Protein 9K5H (pdb70)

Radius of gyration: 11.07 Å; Cα contacts (8 Å, |Δi|>4): 60; chains: 1; bounding box: 26×18×30 Å

Sequence (70 aa):
GPGGTSVEELLEELRKLDPRVEELVRELVRKLREEGDPDKARFVADDALHLLRQGVSPEEIERHLRELLK

Solvent-accessible surface area: 4646 Å² total; per-residue (Å²): 99,146,56,71,79,54,23,90,84,10,0,57,34,0,115,137,94,30,80,184,0,20,125,33,0,99,91,7,2,123,79,4,105,129,112,59,48,80,67,84,0,62,147,7,0,47,35,0,8,96,32,21,146,137,66,37,45,30,101,78,0,64,157,69,0,102,106,109,36,198

Nearest PDB structures (foldseek):
  5iea-assembly1_B  TM=3.871E-01  e=7.107E+00  Macaca mulatta
  4u0q-assembly2_C  TM=3.874E-01  e=8.472E+00  Plasmodium falciparum

Structure (mmCIF, N/CA/C/O backbone):
data_9K5H
#
_entry.id   9K5H
#
_cell.length_a   47.611
_cell.length_b   47.611
_cell.length_c   54.164
_cell.angle_alpha   90.00
_cell.angle_beta   90.00
_cell.angle_gamma   90.00
#
_symmetry.space_group_name_H-M   'P 42 21 2'
#
loop_
_entity.id
_entity.type
_entity.pdbx_description
1 polymer C2-Zn2-HEHE-2
2 non-polymer 'ZINC ION'
3 water water
#
loop_
_atom_site.group_PDB
_atom_site.id
_atom_site.type_symbol
_atom_site.label_atom_id
_atom_site.label_alt_id
_atom_site.label_comp_id
_atom_site.label_asym_id
_atom_site.label_entity_id
_atom_site.label_seq_id
_atom_site.pdbx_PDB_ins_code
_atom_site.Cartn_x
_atom_site.Cartn_y
_atom_site.Cartn_z
_atom_site.occupancy
_atom_site.B_iso_or_equiv
_atom_site.auth_seq_id
_atom_site.auth_comp_id
_atom_site.auth_asym_id
_atom_site.auth_atom_id
_atom_site.pdbx_PDB_model_num
ATOM 1 N N . GLY A 1 20 ? -10.231 -23.923 2.668 1.00 19.51 1 GLY A N 1
ATOM 2 C CA . GLY A 1 20 ? -11.673 -23.901 2.803 1.00 23.10 1 GLY A CA 1
ATOM 3 C C . GLY A 1 20 ? -12.245 -22.838 3.713 1.00 20.82 1 GLY A C 1
ATOM 4 O O . GLY A 1 20 ? -11.610 -22.423 4.689 1.00 27.71 1 GLY A O 1
ATOM 5 N N . PRO A 1 21 ? -13.470 -22.410 3.417 1.00 24.09 2 PRO A N 1
ATOM 6 C CA . PRO A 1 21 ? -14.144 -21.434 4.279 1.00 27.16 2 PRO A CA 1
ATOM 7 C C . PRO A 1 21 ? -14.470 -22.015 5.645 1.00 30.78 2 PRO A C 1
ATOM 8 O O . PRO A 1 21 ? -14.598 -23.226 5.835 1.00 31.92 2 PRO A O 1
ATOM 12 N N . GLY A 1 22 ? -14.627 -21.119 6.600 1.00 32.39 3 GLY A N 1
ATOM 13 C CA . GLY A 1 22 ? -14.970 -21.520 7.941 1.00 34.59 3 GLY A CA 1
ATOM 14 C C . GLY A 1 22 ? -13.749 -21.812 8.787 1.00 29.44 3 GLY A C 1
ATOM 15 O O . GLY A 1 22 ? -12.600 -21.524 8.433 1.00 28.08 3 GLY A O 1
ATOM 16 N N . GLY A 1 23 ? -14.019 -22.422 9.929 1.00 26.23 4 GLY A N 1
ATOM 17 C CA . GLY A 1 23 ? -12.986 -22.656 10.912 1.00 27.44 4 GLY A CA 1
ATOM 18 C C . GLY A 1 23 ? -12.806 -21.448 11.803 1.00 28.19 4 GLY A C 1
ATOM 19 O O . GLY A 1 23 ? -13.542 -20.457 11.734 1.00 28.84 4 GLY A O 1
ATOM 20 N N . THR A 1 24 ? -11.799 -21.541 12.667 1.00 21.08 5 THR A N 1
ATOM 21 C CA . THR A 1 24 ? -11.490 -20.448 13.581 1.00 29.86 5 THR A CA 1
ATOM 22 C C . THR A 1 24 ? -11.233 -19.152 12.820 1.00 24.81 5 THR A C 1
ATOM 23 O O . THR A 1 24 ? -10.646 -19.147 11.733 1.00 22.42 5 THR A O 1
ATOM 27 N N . SER A 1 25 ? -11.670 -18.041 13.404 1.00 25.52 6 SER A N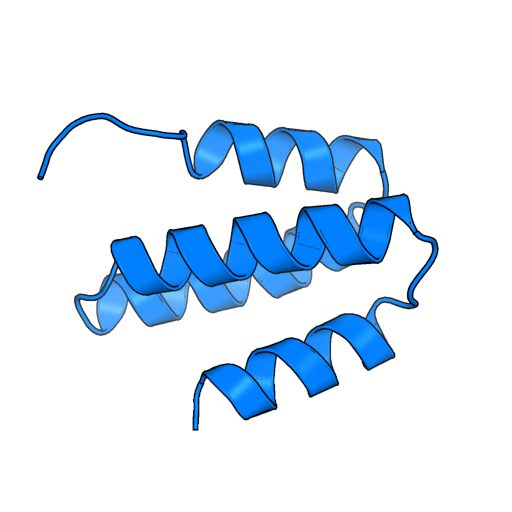 1
ATOM 28 C CA . SER A 1 25 ? -11.470 -16.729 12.803 1.00 24.44 6 SER A CA 1
ATOM 29 C C . SER A 1 25 ? -10.110 -16.150 13.181 1.00 17.62 6 SER A C 1
ATOM 30 O O . SER A 1 25 ? -9.788 -16.045 14.368 1.00 22.04 6 SER A O 1
ATOM 33 N N . VAL A 1 26 ? -9.346 -15.714 12.177 1.00 24.33 7 VAL A N 1
ATOM 34 C CA . VAL A 1 26 ? -8.080 -15.047 12.478 1.00 25.96 7 VAL A CA 1
ATOM 35 C C . VAL A 1 26 ? -8.329 -13.733 13.205 1.00 24.42 7 VAL A C 1
ATOM 36 O O . VAL A 1 26 ? -7.533 -13.321 14.061 1.00 18.17 7 VAL A O 1
ATOM 40 N N . GLU A 1 27 ? -9.434 -13.056 12.887 1.00 24.36 8 GLU A N 1
ATOM 41 C CA . GLU A 1 27 ? -9.749 -11.803 13.554 1.00 19.90 8 GLU A CA 1
ATOM 42 C C . GLU A 1 27 ? -10.074 -12.029 15.016 1.00 18.66 8 GLU A C 1
ATOM 43 O O . GLU A 1 27 ? -9.762 -11.184 15.864 1.00 21.78 8 GLU A O 1
ATOM 49 N N . GLU A 1 28 ? -10.740 -13.145 15.320 1.00 20.10 9 GLU A N 1
ATOM 50 C CA . GLU A 1 28 ? -11.052 -13.488 16.700 1.00 19.49 9 GLU A CA 1
ATOM 51 C C . GLU A 1 28 ? -9.779 -13.765 17.472 1.00 18.35 9 GLU A C 1
ATOM 52 O O . GLU A 1 28 ? -9.622 -13.315 18.610 1.00 18.78 9 GLU A O 1
ATOM 58 N N . LEU A 1 29 ? -8.853 -14.495 16.853 1.00 15.92 10 LEU A N 1
ATOM 59 C CA . LEU A 1 29 ? -7.560 -14.740 17.483 1.00 14.54 10 LEU A CA 1
ATOM 60 C C . LEU A 1 29 ? -6.805 -13.440 17.731 1.00 14.71 10 LEU A C 1
ATOM 61 O O . LEU A 1 29 ? -6.248 -13.224 18.814 1.00 13.66 10 LEU A O 1
ATOM 66 N N . LEU A 1 30 ? -6.762 -12.561 16.730 1.00 15.68 11 LEU A N 1
ATOM 67 C CA . LEU A 1 30 ? -6.083 -11.286 16.913 1.00 13.48 11 LEU A CA 1
ATOM 68 C C . LEU A 1 30 ? -6.742 -10.478 18.013 1.00 17.98 11 LEU A C 1
ATOM 69 O O . LEU A 1 30 ? -6.070 -9.807 18.803 1.00 16.04 11 LEU A O 1
ATOM 74 N N . GLU A 1 31 ? -8.065 -10.549 18.088 1.00 17.75 12 GLU A N 1
ATOM 75 C CA . GLU A 1 31 ? -8.787 -9.878 19.157 1.00 18.72 12 GLU A CA 1
ATOM 76 C C . GLU A 1 31 ? -8.366 -10.391 20.522 1.00 20.83 12 GLU A C 1
ATOM 77 O O . GLU A 1 31 ? -8.129 -9.606 21.449 1.00 18.23 12 GLU A O 1
ATOM 83 N N . GLU A 1 32 ? -8.279 -11.710 20.665 1.00 18.57 13 GLU A N 1
ATOM 84 C CA . GLU A 1 32 ? -7.871 -12.296 21.929 1.00 15.04 13 GLU A CA 1
ATOM 85 C C . GLU A 1 32 ? -6.424 -11.959 22.257 1.00 16.61 13 GLU A C 1
ATOM 86 O O . GLU A 1 32 ? -6.086 -11.782 23.435 1.00 15.94 13 GLU A O 1
ATOM 92 N N . LEU A 1 33 ? -5.551 -11.871 21.247 1.00 14.30 14 LEU A N 1
ATOM 93 C CA . LEU A 1 33 ? -4.179 -11.447 21.515 1.00 11.96 14 LEU A CA 1
ATOM 94 C C . LEU A 1 33 ? -4.152 -10.031 22.059 1.00 15.27 14 LEU A C 1
ATOM 95 O O . LEU A 1 33 ? -3.427 -9.737 23.022 1.00 16.57 14 LEU A O 1
ATOM 100 N N . ARG A 1 34 ? -4.955 -9.147 21.461 1.00 16.69 15 ARG A N 1
ATOM 101 C CA . ARG A 1 34 ? -4.958 -7.747 21.866 1.00 19.19 15 ARG A CA 1
ATOM 102 C C . ARG A 1 34 ? -5.375 -7.604 23.322 1.00 16.46 15 ARG A C 1
ATOM 103 O O . ARG A 1 34 ? -4.838 -6.761 24.042 1.00 17.96 15 ARG A O 1
ATOM 111 N N . LYS A 1 35 ? -6.338 -8.412 23.765 1.00 18.59 16 LYS A N 1
ATOM 112 C CA . LYS A 1 35 ? -6.804 -8.331 25.147 1.00 19.43 16 LYS A CA 1
ATOM 113 C C . LYS A 1 35 ? -5.715 -8.739 26.128 1.00 24.48 16 LYS A C 1
ATOM 114 O O . LYS A 1 35 ? -5.715 -8.289 27.283 1.00 21.66 16 LYS A O 1
ATOM 120 N N . LEU A 1 36 ? -4.780 -9.586 25.701 1.00 17.25 17 LEU A N 1
ATOM 121 C CA . LEU A 1 36 ? -3.746 -10.059 26.612 1.00 18.47 17 LEU A CA 1
ATOM 122 C C . LEU A 1 36 ? -2.466 -9.256 26.521 1.00 22.36 17 LEU A C 1
ATOM 123 O O . LEU A 1 36 ? -1.829 -9.008 27.549 1.00 19.46 17 LEU A O 1
ATOM 128 N N . ASP A 1 37 ? -2.074 -8.851 25.316 1.00 16.84 18 ASP A N 1
ATOM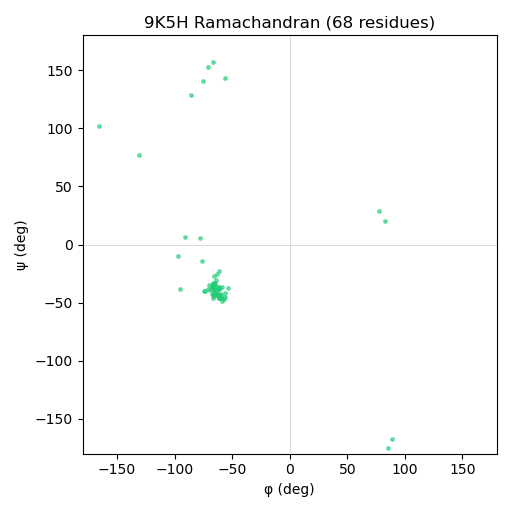 129 C CA . ASP A 1 37 ? -0.866 -8.064 25.104 1.00 15.88 18 ASP A CA 1
ATOM 130 C C . ASP A 1 37 ? -0.858 -7.464 23.704 1.00 19.54 18 ASP A C 1
ATOM 131 O O . ASP A 1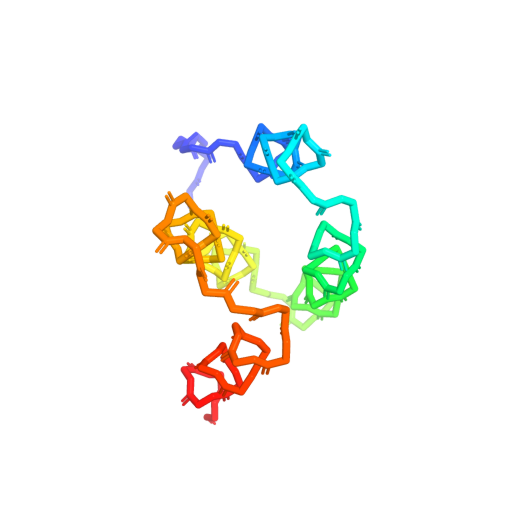 37 ? -0.544 -8.148 22.720 1.00 17.50 18 ASP A O 1
ATOM 136 N N . PRO A 1 38 ? -1.175 -6.176 23.585 1.00 18.60 19 PRO A N 1
ATOM 137 C CA . PRO A 1 38 ? -1.200 -5.545 22.262 1.00 20.88 19 PRO A CA 1
ATOM 138 C C . PRO A 1 38 ? 0.142 -5.565 21.550 1.00 18.00 19 PRO A C 1
ATOM 139 O O . PRO A 1 38 ? 0.169 -5.456 20.325 1.00 19.63 19 PRO A O 1
ATOM 143 N N . ARG A 1 39 ? 1.254 -5.688 22.277 1.00 18.05 20 ARG A N 1
ATOM 144 C CA . ARG A 1 39 ? 2.550 -5.817 21.623 1.00 21.53 20 ARG A CA 1
ATOM 145 C C . ARG A 1 39 ? 2.636 -7.108 20.821 1.00 20.43 20 ARG A C 1
ATOM 146 O O . ARG A 1 39 ? 3.229 -7.134 19.734 1.00 21.18 20 ARG A O 1
ATOM 154 N N . VAL A 1 40 ? 2.065 -8.193 21.348 1.00 18.86 21 VAL A N 1
ATOM 155 C CA . VAL A 1 40 ? 2.053 -9.448 20.601 1.00 19.83 21 VAL A CA 1
ATOM 156 C C . VAL A 1 40 ? 1.045 -9.384 19.465 1.00 17.12 21 VAL A C 1
ATOM 157 O O . VAL A 1 40 ? 1.297 -9.894 18.369 1.00 18.44 21 VAL A O 1
ATOM 161 N N . GLU A 1 41 ? -0.115 -8.777 19.703 1.00 16.43 22 GLU A N 1
ATOM 162 C CA . GLU A 1 41 ? -1.071 -8.594 18.617 1.00 15.57 22 GLU A CA 1
ATOM 163 C C . GLU A 1 41 ? -0.433 -7.840 17.466 1.00 19.29 22 GLU A C 1
ATOM 164 O O . GLU A 1 41 ? -0.627 -8.192 16.299 1.00 18.54 22 GLU A O 1
ATOM 170 N N . GLU A 1 42 ? 0.357 -6.810 17.774 1.00 23.00 23 GLU A N 1
ATOM 171 C CA . GLU A 1 42 ? 0.921 -5.999 16.705 1.00 21.47 23 GLU A CA 1
ATOM 172 C C . GLU A 1 42 ? 1.920 -6.804 15.883 1.00 20.44 23 GLU A C 1
ATOM 173 O O . GLU A 1 42 ? 1.856 -6.804 14.650 1.00 24.14 23 GLU A O 1
ATOM 179 N N . LEU A 1 43 ? 2.826 -7.536 16.545 1.00 17.12 24 LEU A N 1
ATOM 180 C CA . LEU A 1 43 ? 3.805 -8.316 15.793 1.00 19.55 24 LEU A CA 1
ATOM 181 C C . LEU A 1 43 ? 3.140 -9.447 15.014 1.00 18.68 24 LEU A C 1
ATOM 182 O O . LEU A 1 43 ? 3.584 -9.777 13.907 1.00 18.50 24 LEU A O 1
ATOM 187 N N . VAL A 1 44 ? 2.068 -10.030 15.557 1.00 16.61 25 VAL A N 1
ATOM 188 C CA . VAL A 1 44 ? 1.365 -11.091 14.841 1.00 17.28 25 VAL A CA 1
ATOM 189 C C . VAL A 1 44 ? 0.568 -10.524 13.678 1.00 19.70 25 VAL A C 1
ATOM 190 O O . VAL A 1 44 ? 0.534 -11.110 12.588 1.00 16.65 25 VAL A O 1
ATOM 194 N N . ARG A 1 45 ? -0.072 -9.371 13.873 1.00 18.94 26 ARG A N 1
ATOM 195 C CA . ARG A 1 45 ? -0.816 -8.776 12.770 1.00 19.32 26 ARG A CA 1
ATOM 196 C C . ARG A 1 45 ? 0.095 -8.507 11.585 1.00 19.56 26 ARG A C 1
ATOM 197 O O . ARG A 1 45 ? -0.314 -8.678 10.431 1.00 22.36 26 ARG A O 1
ATOM 205 N N . GLU A 1 46 ? 1.339 -8.103 11.846 1.00 22.90 27 GLU A N 1
ATOM 206 C CA . GLU A 1 46 ? 2.272 -7.878 10.744 1.00 23.65 27 GLU A CA 1
ATOM 207 C C . GLU A 1 46 ? 2.600 -9.177 10.022 1.00 25.74 27 GLU A C 1
ATOM 208 O O . GLU A 1 46 ? 2.623 -9.215 8.788 1.00 22.06 27 GLU A O 1
ATOM 214 N N . LEU A 1 47 ? 2.852 -10.251 10.774 1.00 20.75 28 LEU A N 1
ATOM 215 C CA . LEU A 1 47 ? 3.114 -11.543 10.154 1.00 17.37 28 LEU A CA 1
ATOM 216 C C . LEU A 1 47 ? 1.907 -12.030 9.374 1.00 18.45 28 LEU A C 1
ATOM 217 O O . LEU A 1 47 ? 2.053 -12.617 8.289 1.00 17.73 28 LEU A O 1
ATOM 222 N N . VAL A 1 48 ? 0.706 -11.810 9.919 1.00 15.90 29 VAL A N 1
ATOM 223 C CA . VAL A 1 48 ? -0.513 -12.235 9.239 1.00 22.06 29 VAL A CA 1
ATOM 224 C C . VAL A 1 48 ? -0.660 -11.511 7.909 1.00 23.48 29 VAL A C 1
ATOM 225 O O . VAL A 1 48 ? -1.000 -12.119 6.884 1.00 21.47 29 VAL A O 1
ATOM 229 N N . ARG A 1 49 ? -0.390 -10.207 7.900 1.00 22.37 30 ARG A N 1
ATOM 230 C CA . ARG A 1 49 ? -0.499 -9.430 6.668 1.00 23.41 30 ARG A CA 1
ATOM 231 C C . ARG A 1 49 ? 0.467 -9.938 5.602 1.00 26.25 30 ARG A C 1
ATOM 232 O O . ARG A 1 49 ? 0.082 -10.130 4.444 1.00 28.35 30 ARG A O 1
ATOM 240 N N . LYS A 1 50 ? 1.720 -10.201 5.983 1.00 20.68 31 LYS A N 1
ATOM 241 C CA . LYS A 1 50 ? 2.702 -10.721 5.030 1.00 25.51 31 LYS A CA 1
ATOM 242 C C . LYS A 1 50 ? 2.333 -12.121 4.538 1.00 28.17 31 LYS A C 1
ATOM 243 O O . LYS A 1 50 ? 2.477 -12.426 3.348 1.00 23.98 31 LYS A O 1
ATOM 249 N N . LEU A 1 51 ? 1.872 -12.994 5.436 1.00 18.20 32 LEU A N 1
ATOM 250 C CA . LEU A 1 51 ? 1.530 -14.354 5.032 1.00 19.00 32 LEU A CA 1
ATOM 251 C C . LEU A 1 51 ? 0.319 -14.379 4.110 1.00 24.80 32 LEU A C 1
ATOM 252 O O . LEU A 1 51 ? 0.228 -15.224 3.207 1.00 23.79 32 LEU A O 1
ATOM 257 N N . ARG A 1 52 ? -0.644 -13.489 4.338 1.00 19.76 33 ARG A N 1
ATOM 258 C CA . ARG A 1 52 ? -1.762 -13.408 3.405 1.00 25.13 33 ARG A CA 1
ATOM 259 C C . ARG A 1 52 ? -1.288 -12.923 2.041 1.00 26.87 33 ARG A C 1
ATOM 260 O O . ARG A 1 52 ? -1.733 -13.429 1.006 1.00 26.67 33 ARG A O 1
ATOM 268 N N . GLU A 1 53 ? -0.347 -11.976 2.021 1.00 27.19 34 GLU A N 1
ATOM 269 C CA . GLU A 1 53 ? 0.179 -11.495 0.747 1.00 29.11 34 GLU A CA 1
ATOM 270 C C . GLU A 1 53 ? 0.922 -12.588 -0.009 1.00 32.34 34 GLU A C 1
ATOM 271 O O . GLU A 1 53 ? 0.881 -12.623 -1.241 1.00 32.68 34 GLU A O 1
ATOM 277 N N . GLU A 1 54 ? 1.609 -13.480 0.699 1.00 26.66 35 GLU A N 1
ATOM 278 C CA . GLU A 1 54 ? 2.226 -14.639 0.078 1.00 29.06 35 GLU A CA 1
ATOM 279 C C . GLU A 1 54 ? 1.219 -15.740 -0.234 1.00 28.02 35 GLU A C 1
ATOM 280 O O . GLU A 1 54 ? 1.622 -16.836 -0.643 1.00 32.98 35 GLU A O 1
ATOM 286 N N . GLY A 1 55 ? -0.069 -15.483 -0.021 1.00 21.85 36 GLY A N 1
ATOM 287 C CA . GLY A 1 55 ? -1.091 -16.424 -0.416 1.00 25.00 36 GLY A CA 1
ATOM 288 C C . GLY A 1 55 ? -1.272 -17.612 0.498 1.00 22.83 36 GLY A C 1
ATOM 289 O O . GLY A 1 55 ? -1.699 -18.671 0.035 1.00 19.44 36 GLY A O 1
ATOM 290 N N . ASP A 1 56 ? -0.981 -17.477 1.794 1.00 18.56 37 ASP A N 1
ATOM 291 C CA . ASP A 1 56 ? -1.267 -18.547 2.758 1.00 16.82 37 ASP A CA 1
ATOM 292 C C . ASP A 1 56 ? -2.004 -18.027 3.994 1.00 18.13 37 ASP A C 1
ATOM 293 O O . ASP A 1 56 ? -1.427 -17.911 5.087 1.00 17.73 37 ASP A O 1
ATOM 298 N N . PRO A 1 57 ? -3.311 -17.776 3.868 1.00 18.64 38 PRO A N 1
ATOM 299 C CA . PRO A 1 57 ? -4.098 -17.352 5.035 1.00 16.03 38 PRO A CA 1
ATOM 300 C C . PRO A 1 57 ? -4.173 -18.410 6.124 1.00 14.14 38 PRO A C 1
ATOM 301 O O . PRO A 1 57 ? -4.258 -18.061 7.312 1.00 15.97 38 PRO A O 1
ATOM 305 N N . ASP A 1 58 ? -4.135 -19.691 5.760 1.00 14.10 39 ASP A N 1
ATOM 306 C CA . ASP A 1 58 ? -4.174 -20.743 6.775 1.00 14.54 39 ASP A CA 1
ATOM 307 C C . ASP A 1 58 ? -2.915 -20.709 7.621 1.00 13.30 39 ASP A C 1
ATOM 308 O O . ASP A 1 58 ? -2.972 -20.938 8.837 1.00 12.68 39 ASP A O 1
ATOM 313 N N . LYS A 1 59 ? -1.770 -20.438 6.986 1.00 11.07 40 LYS A N 1
ATOM 314 C CA . LYS A 1 59 ? -0.523 -20.274 7.721 1.00 14.12 40 LYS A CA 1
ATOM 315 C C . LYS A 1 59 ? -0.617 -19.090 8.669 1.00 15.20 40 LYS A C 1
ATOM 316 O O . LYS A 1 59 ? -0.168 -19.165 9.819 1.00 13.46 40 LYS A O 1
ATOM 322 N N . ALA A 1 60 ? -1.200 -17.985 8.196 1.00 13.25 41 ALA A N 1
ATOM 323 C CA . ALA A 1 60 ? -1.460 -16.832 9.053 1.00 12.52 41 ALA A CA 1
ATOM 324 C C . ALA A 1 60 ? -2.300 -17.216 10.269 1.00 12.14 41 ALA A C 1
ATOM 325 O O . ALA A 1 60 ? -2.007 -16.811 11.404 1.00 10.93 41 ALA A O 1
ATOM 327 N N . ARG A 1 61 ? -3.352 -17.999 10.051 1.00 11.58 42 ARG A N 1
ATOM 328 C CA . ARG A 1 61 ? -4.203 -18.415 11.156 1.00 10.55 42 ARG A CA 1
ATOM 329 C C . ARG A 1 61 ? -3.453 -19.320 12.126 1.00 11.79 42 ARG A C 1
ATOM 330 O O . ARG A 1 61 ? -3.629 -19.205 13.346 1.00 9.97 42 ARG A O 1
ATOM 338 N N . PHE A 1 62 ? -2.632 -20.245 11.615 1.00 10.29 43 P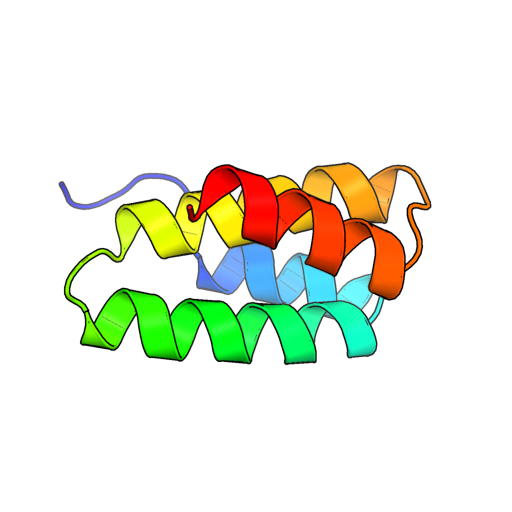HE A N 1
ATOM 339 C CA . PHE A 1 62 ? -1.833 -21.069 12.530 1.00 10.41 43 PHE A CA 1
ATOM 340 C C . PHE A 1 62 ? -0.915 -20.217 13.389 1.00 9.64 43 PHE A C 1
ATOM 341 O O . PHE A 1 62 ? -0.755 -20.472 14.590 1.00 9.28 43 PHE A O 1
ATOM 349 N N . VAL A 1 63 ? -0.280 -19.216 12.784 1.00 8.81 44 VAL A N 1
ATOM 350 C CA . VAL A 1 63 ? 0.634 -18.338 13.510 1.00 10.44 44 VAL A CA 1
ATOM 351 C C . VAL A 1 63 ? -0.114 -17.588 14.607 1.00 9.98 44 VAL A C 1
ATOM 352 O O . VAL A 1 63 ? 0.342 -17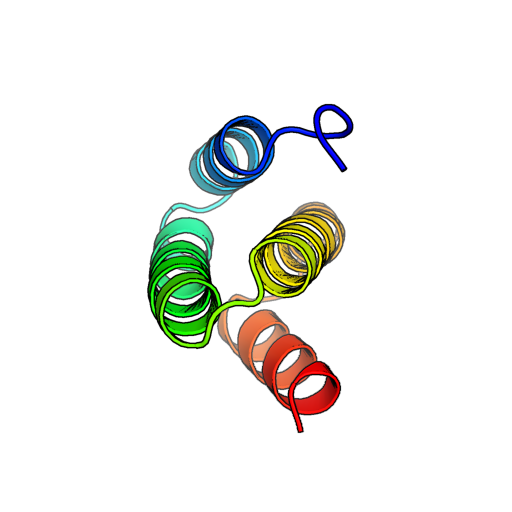.512 15.753 1.00 10.37 44 VAL A O 1
ATOM 356 N N . ALA A 1 64 ? -1.297 -17.057 14.287 1.00 9.16 45 ALA A N 1
ATOM 357 C CA . ALA A 1 64 ? -2.053 -16.325 15.306 1.00 12.01 45 ALA A CA 1
ATOM 358 C C . ALA A 1 64 ? -2.528 -17.248 16.421 1.00 10.24 45 ALA A C 1
ATOM 359 O O . ALA A 1 64 ? -2.506 -16.882 17.606 1.00 10.36 45 ALA A O 1
ATOM 361 N N . ASP A 1 65 ? -3.026 -18.422 16.050 1.00 9.29 46 ASP A N 1
ATOM 362 C CA . ASP A 1 65 ? -3.435 -19.403 17.046 1.00 7.85 46 ASP A CA 1
ATOM 363 C C . ASP A 1 65 ? -2.262 -19.797 17.929 1.00 7.15 46 ASP A C 1
ATOM 364 O O . ASP A 1 65 ? -2.397 -19.872 19.159 1.00 8.79 46 ASP A O 1
ATOM 369 N N . ASP A 1 66 ? -1.095 -20.031 17.328 1.00 7.44 47 ASP A N 1
ATOM 370 C CA . ASP A 1 66 ? 0.069 -20.412 18.130 1.00 8.02 47 ASP A CA 1
ATOM 371 C C . ASP A 1 66 ? 0.469 -19.300 19.081 1.00 9.56 47 ASP A C 1
ATOM 372 O O . ASP A 1 66 ? 0.801 -19.555 20.249 1.00 11.97 47 ASP A O 1
ATOM 377 N N . ALA A 1 67 ? 0.466 -18.054 18.598 1.00 9.39 48 ALA A N 1
ATOM 378 C CA . ALA A 1 67 ? 0.838 -16.952 19.475 1.00 9.54 48 ALA A CA 1
ATOM 379 C C . ALA A 1 67 ? -0.117 -16.859 20.659 1.00 11.18 48 ALA A C 1
ATOM 380 O O . ALA A 1 67 ? 0.298 -16.536 21.786 1.00 10.57 48 ALA A O 1
ATOM 382 N N . LEU A 1 68 ? -1.402 -17.140 20.432 1.00 9.48 49 LEU A N 1
ATOM 383 C CA . LEU A 1 68 ? -2.360 -17.066 21.532 1.00 10.29 49 LEU A CA 1
ATOM 384 C C . LEU A 1 68 ? -2.103 -18.141 22.580 1.00 13.64 49 LEU A C 1
ATOM 385 O O . LEU A 1 68 ? -2.163 -17.856 23.782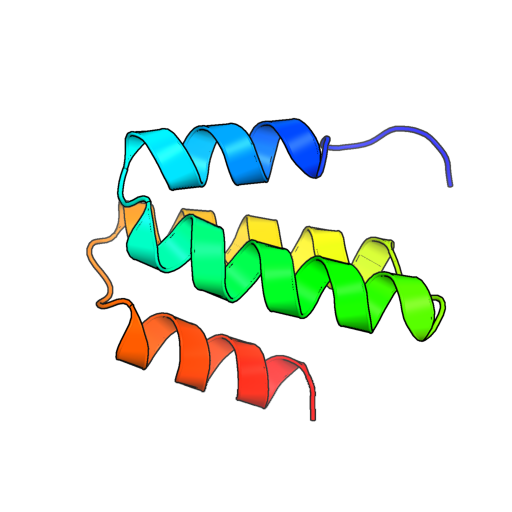 1.00 12.26 49 LEU A O 1
ATOM 390 N N . HIS A 1 69 ? -1.817 -19.382 22.156 1.00 12.15 50 HIS A N 1
ATOM 391 C CA . HIS A 1 69 ? -1.460 -20.401 23.139 1.00 11.47 50 HIS A CA 1
ATOM 392 C C . HIS A 1 69 ? -0.262 -19.940 23.964 1.00 12.96 50 HIS A C 1
ATOM 393 O O . HIS A 1 69 ? -0.274 -20.024 25.198 1.00 12.81 50 HIS A O 1
ATOM 400 N N . LEU A 1 70 ? 0.781 -19.432 23.297 1.00 11.19 51 LEU A N 1
ATOM 401 C CA . LEU A 1 70 ? 2.000 -19.085 24.027 1.00 12.48 51 LEU A CA 1
ATOM 402 C C . LEU A 1 70 ? 1.780 -17.879 24.931 1.00 14.52 51 LEU A C 1
ATOM 403 O O . LEU A 1 70 ? 2.300 -17.832 26.050 1.00 14.14 51 LEU A O 1
ATOM 408 N N . LEU A 1 71 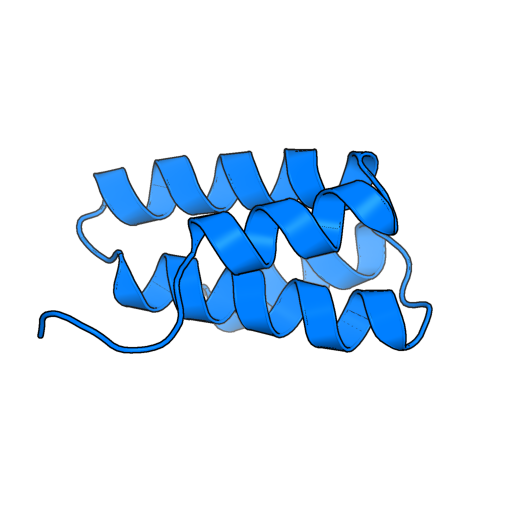? 1.022 -16.890 24.458 1.00 11.48 52 LEU A N 1
ATOM 409 C CA . LEU A 1 71 ? 0.770 -15.704 25.275 1.00 12.63 52 LEU A CA 1
ATOM 410 C C . LEU A 1 71 ? -0.093 -16.039 26.486 1.00 14.77 52 LEU A C 1
ATOM 411 O O . LEU A 1 71 ? 0.142 -15.524 27.597 1.00 15.77 52 LEU A O 1
ATOM 416 N N . ARG A 1 72 ? -1.063 -16.945 26.321 1.00 12.39 53 ARG A N 1
ATOM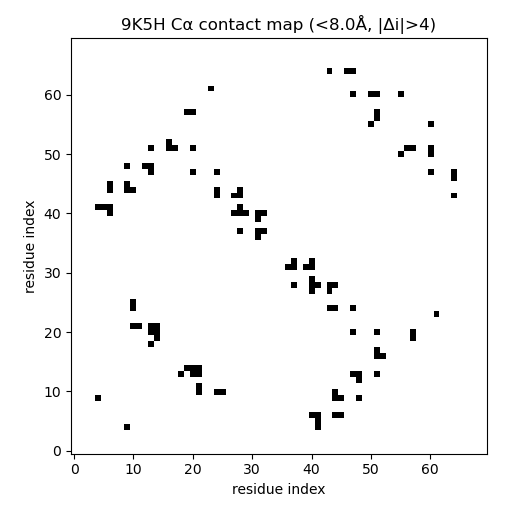 417 C CA . ARG A 1 72 ? -1.849 -17.371 27.473 1.00 14.20 53 ARG A CA 1
ATOM 418 C C . ARG A 1 72 ? -0.994 -18.073 28.517 1.00 19.32 53 ARG A C 1
ATOM 419 O O . ARG A 1 72 ? -1.368 -18.084 29.698 1.00 18.43 53 ARG A O 1
ATOM 427 N N . GLN A 1 73 ? 0.134 -18.676 28.111 1.00 15.52 54 GLN A N 1
ATOM 428 C CA . GLN A 1 73 ? 1.075 -19.318 29.031 1.00 19.35 54 GLN A CA 1
ATOM 429 C C . GLN A 1 73 ? 2.175 -18.390 29.520 1.00 17.68 54 GLN A C 1
ATOM 430 O O . GLN A 1 73 ? 3.113 -18.870 30.159 1.00 20.71 54 GLN A O 1
ATOM 436 N N . GLY A 1 74 ? 2.116 -17.096 29.205 1.00 18.34 55 GLY A N 1
ATOM 437 C CA . GLY A 1 74 ? 3.108 -16.168 29.727 1.00 22.64 55 GLY A CA 1
ATOM 438 C C . GLY A 1 74 ? 4.415 -16.099 28.968 1.00 22.44 55 GLY A C 1
ATOM 439 O O . GLY A 1 74 ? 5.420 -15.632 29.516 1.00 19.85 55 GLY A O 1
ATOM 440 N N . VAL A 1 75 ? 4.446 -16.522 27.713 1.00 17.38 56 VAL A N 1
ATOM 441 C CA . VAL A 1 75 ? 5.673 -16.415 26.935 1.00 13.08 56 VAL A CA 1
ATOM 442 C C . VAL A 1 75 ? 5.870 -14.965 26.509 1.00 18.86 56 VAL A C 1
ATOM 443 O O . VAL A 1 75 ? 4.909 -14.256 26.178 1.00 21.06 56 VAL A O 1
ATOM 447 N N . SER A 1 76 ? 7.117 -14.507 26.540 1.00 19.36 57 SER A N 1
ATOM 448 C CA . SER A 1 76 ? 7.406 -13.115 26.218 1.00 23.97 57 SER A CA 1
ATOM 449 C C . SER A 1 76 ? 7.216 -12.848 24.725 1.00 19.85 57 SER A C 1
ATOM 450 O O . SER A 1 76 ? 7.378 -13.748 23.895 1.00 18.64 57 SER A O 1
ATOM 453 N N . PRO A 1 77 ? 6.891 -11.610 24.349 1.00 22.74 58 PRO A N 1
ATOM 454 C CA . PRO A 1 77 ? 6.732 -11.315 22.920 1.00 21.09 58 PRO A CA 1
ATOM 455 C C . PRO A 1 77 ? 7.939 -11.714 22.089 1.00 18.70 58 PRO A C 1
ATOM 456 O O . PRO A 1 77 ? 7.778 -12.202 20.965 1.00 18.60 58 PRO A O 1
ATOM 460 N N . GLU A 1 78 ? 9.153 -11.539 22.613 1.00 25.23 59 GLU A N 1
ATOM 461 C CA . GLU A 1 78 ? 10.328 -11.861 21.809 1.00 25.09 59 GLU A CA 1
ATOM 462 C C . GLU A 1 78 ? 10.468 -13.366 21.637 1.00 18.59 59 GLU A C 1
ATOM 463 O O . GLU A 1 78 ? 10.825 -13.844 20.555 1.00 20.84 59 GLU A O 1
ATOM 469 N N . GLU A 1 79 ? 10.162 -14.130 22.680 1.00 19.71 60 GLU A N 1
ATOM 470 C CA . GLU A 1 79 ? 10.214 -15.573 22.538 1.00 20.06 60 GLU A CA 1
ATOM 471 C C . GLU A 1 79 ? 9.100 -16.089 21.640 1.00 16.32 60 GLU A C 1
ATOM 472 O O . GLU A 1 79 ? 9.309 -17.054 20.901 1.00 17.75 60 GLU A O 1
ATOM 478 N N . ILE A 1 80 ? 7.922 -15.472 21.686 1.00 16.98 61 ILE A N 1
ATOM 479 C CA . ILE A 1 80 ? 6.862 -15.859 20.754 1.00 14.04 61 ILE A CA 1
ATOM 480 C C . ILE A 1 80 ? 7.339 -15.672 19.323 1.00 18.88 61 ILE A C 1
ATOM 481 O O . ILE A 1 80 ? 7.243 -16.579 18.487 1.00 14.63 61 ILE A O 1
ATOM 486 N N . GLU A 1 81 ? 7.913 -14.505 19.036 1.00 16.69 62 GLU A N 1
ATOM 487 C CA . GLU A 1 81 ? 8.341 -14.223 17.675 1.00 16.07 62 GLU A CA 1
ATOM 488 C C . GLU A 1 81 ? 9.399 -15.214 17.197 1.00 17.04 62 GLU A C 1
ATOM 489 O O . GLU A 1 81 ? 9.340 -15.678 16.056 1.00 15.39 62 GLU A O 1
ATOM 495 N N . ARG A 1 82 ? 10.380 -15.542 18.046 1.00 18.59 63 ARG A N 1
ATOM 496 C CA . ARG A 1 82 ? 11.387 -16.531 17.667 1.00 17.22 63 ARG A CA 1
ATOM 497 C C . ARG A 1 82 ? 10.743 -17.865 17.324 1.00 21.52 63 ARG A C 1
ATOM 498 O O . ARG A 1 82 ? 11.078 -18.488 16.309 1.00 19.73 63 ARG A O 1
ATOM 506 N N . HIS A 1 83 ? 9.810 -18.316 18.167 1.00 15.38 64 HIS A N 1
ATOM 507 C CA . HIS A 1 83 ? 9.145 -19.596 17.939 1.00 18.25 64 HIS A CA 1
ATOM 508 C C . HIS A 1 83 ? 8.370 -19.592 16.626 1.00 13.80 64 HIS A C 1
ATOM 509 O O . HIS A 1 83 ? 8.449 -20.549 15.843 1.00 16.02 64 HIS A O 1
ATOM 516 N N . LEU A 1 84 ? 7.604 -18.528 16.376 1.00 14.85 65 LEU A N 1
ATOM 517 C CA . LEU A 1 84 ? 6.825 -18.451 15.147 1.00 15.26 65 LEU A CA 1
ATOM 518 C C . LEU A 1 84 ? 7.734 -18.475 13.921 1.00 17.64 65 LEU A C 1
ATOM 519 O O . LEU A 1 84 ? 7.413 -19.113 12.912 1.00 15.39 65 LEU A O 1
ATOM 524 N N . ARG A 1 85 ? 8.886 -17.814 13.997 1.00 17.71 66 ARG A N 1
ATOM 525 C CA . ARG A 1 85 ? 9.779 -17.767 12.835 1.00 17.73 66 ARG A CA 1
ATOM 526 C C . ARG A 1 85 ? 10.283 -19.150 12.465 1.00 19.78 66 ARG A C 1
ATOM 527 O O . ARG A 1 85 ? 10.444 -19.461 11.278 1.00 21.59 66 ARG A O 1
ATOM 535 N N . GLU A 1 86 ? 10.543 -19.995 13.472 1.00 16.86 67 GLU A N 1
ATOM 536 C CA . GLU A 1 86 ? 11.045 -21.343 13.218 1.00 20.18 67 GLU A CA 1
ATOM 537 C C . GLU A 1 86 ? 10.013 -22.208 12.522 1.00 19.34 67 GLU A C 1
ATOM 538 O O . GLU A 1 86 ? 10.377 -23.096 11.746 1.00 21.90 67 GLU A O 1
ATOM 544 N N . LEU A 1 87 ? 8.731 -21.993 12.811 1.00 15.84 68 LEU A N 1
ATOM 545 C CA . LEU A 1 87 ? 7.669 -22.705 12.130 1.00 14.47 68 LEU A CA 1
ATOM 546 C C . LEU A 1 87 ? 7.419 -22.173 10.727 1.00 14.12 68 LEU A C 1
ATOM 547 O O . LEU A 1 87 ? 6.698 -22.807 9.953 1.00 16.50 68 LEU A O 1
ATOM 552 N N . LEU A 1 88 ? 7.951 -21.000 10.415 1.00 15.91 69 LEU A N 1
ATOM 553 C CA . LEU A 1 88 ? 7.776 -20.379 9.117 1.00 14.53 69 LEU A CA 1
ATOM 554 C C . LEU A 1 88 ? 8.940 -20.634 8.172 1.00 21.64 69 LEU A C 1
ATOM 555 O O . LEU A 1 88 ? 8.816 -20.333 6.983 1.00 16.80 69 LEU A O 1
ATOM 560 N N . LYS A 1 89 ? 10.043 -21.196 8.656 1.00 20.28 70 LYS A N 1
ATOM 561 C CA . LYS A 1 89 ? 11.180 -21.498 7.784 1.00 23.55 70 LYS A CA 1
ATOM 562 C C . LYS A 1 89 ? 10.793 -22.482 6.692 1.00 24.08 70 LYS A C 1
ATOM 563 O O . LYS A 1 89 ? 11.124 -22.283 5.520 1.00 23.36 70 LYS A O 1
#

B-factor: mean 22.56, std 9.1, range [7.15, 52.44]

Foldseek 3Di:
DDDDDDLVVLLVLCCVQPVVLSVVLVVVCVVCVVVPCNVLSSVLSVQLNVCSVVPDDSVVSVVVSVVVVD

Secondary structure (DSSP, 8-state):
---SS-HHHHHHHHHHH-HHHHHHHHHHHHHHHHTT-HHHHHHHHHHHHHHHHTT--HHHHHHHHHHHH-